Protein AF-A0A7X9AEI2-F1 (afdb_monomer)

Foldseek 3Di:
DPPPDAKEKEWELEPFWIWIWTDLDPDGTDIDIDGSVPVVVVCVVCVSNLRHEYEYEYDSCPVVCVVNVVRHHYHYDYPVRCVLVVVCVVCVVVVNNCQAKDWDWDDDPHIDIDINGPPDD

Solvent-accessible surface area (backbone atoms only — not comparable to full-atom values): 7131 Å² total; per-residue (Å²): 133,84,79,82,83,72,32,36,32,39,37,37,20,42,96,61,41,28,40,38,38,39,26,82,60,96,68,82,62,50,79,49,80,42,56,44,90,43,52,65,63,53,49,61,70,44,56,86,38,39,90,18,41,37,38,38,20,47,84,58,39,67,66,56,48,70,68,38,66,82,60,34,56,73,44,82,44,59,50,70,40,51,49,50,55,49,52,51,57,52,32,54,72,70,75,47,75,68,84,62,63,44,79,47,71,50,82,65,100,58,76,50,75,48,80,45,68,89,80,81,120

Nearest PDB structures (foldseek):
  6awh-assembly2_D  TM=8.364E-01  e=3.222E-06  Staphylococcus aureus
  6awj-assembly1_B  TM=8.834E-01  e=8.813E-06  Staphylococcus aureus
  8wt7-assembly1_C  TM=5.210E-01  e=1.777E-02  Escherichia coli
  3c0b-assembly1_B-2  TM=6.024E-01  e=5.647E-01  Methanococcus maripaludis S2

Mean predicted aligned error: 6.03 Å

Radius of gyration: 15.09 Å; Cα contacts (8 Å, |Δi|>4): 183; chains: 1; bounding box: 35×39×37 Å

Structure (mmCIF, N/CA/C/O backbone):
data_AF-A0A7X9AEI2-F1
#
_entry.id   AF-A0A7X9AEI2-F1
#
loop_
_atom_site.group_PDB
_atom_site.id
_atom_site.type_symbol
_atom_site.labe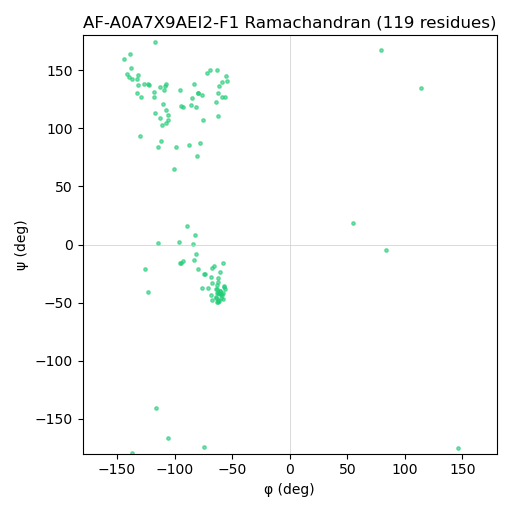l_atom_id
_atom_site.label_alt_id
_atom_site.label_comp_id
_atom_site.label_asym_id
_atom_site.label_entity_id
_atom_site.label_seq_id
_atom_site.pdbx_PDB_ins_code
_atom_site.Cartn_x
_atom_site.Cartn_y
_atom_site.Cartn_z
_atom_site.occupancy
_atom_site.B_iso_or_equiv
_atom_site.auth_seq_id
_atom_site.auth_comp_id
_atom_site.auth_asym_id
_atom_site.auth_atom_id
_atom_site.pdbx_PDB_model_num
ATOM 1 N N . MET A 1 1 ? -22.586 -25.247 5.962 1.00 44.12 1 MET A N 1
ATOM 2 C CA . MET A 1 1 ? -22.070 -24.219 6.889 1.00 44.12 1 MET A CA 1
ATOM 3 C C . MET A 1 1 ? -21.554 -23.076 6.036 1.00 44.12 1 MET A C 1
ATOM 5 O O . MET A 1 1 ? -20.587 -23.283 5.315 1.00 44.12 1 MET A O 1
ATOM 9 N N . SER A 1 2 ? -22.245 -21.934 6.002 1.00 52.75 2 SER A N 1
ATOM 10 C CA . SER A 1 2 ? -21.717 -20.737 5.339 1.00 52.75 2 SER A CA 1
ATOM 11 C C . SER A 1 2 ? -20.466 -20.307 6.098 1.00 52.75 2 SER A C 1
ATOM 13 O O . SER A 1 2 ? -20.536 -20.117 7.311 1.00 52.75 2 SER A O 1
ATOM 15 N N . GLN A 1 3 ? -19.317 -20.210 5.428 1.00 59.94 3 GLN A N 1
ATOM 16 C CA . GLN A 1 3 ? -18.159 -19.582 6.056 1.00 59.94 3 GLN A CA 1
ATOM 17 C C . GLN A 1 3 ? -18.552 -18.151 6.432 1.00 59.94 3 GLN A C 1
ATOM 19 O O . GLN A 1 3 ? -19.074 -17.421 5.589 1.00 59.94 3 GLN A O 1
ATOM 24 N N . ASN A 1 4 ? -18.348 -17.770 7.694 1.00 73.62 4 ASN A N 1
ATOM 25 C CA . ASN A 1 4 ? -18.521 -16.385 8.114 1.00 73.62 4 ASN A CA 1
ATOM 26 C C . ASN A 1 4 ? -17.506 -15.545 7.337 1.00 73.62 4 ASN A C 1
ATOM 28 O O . ASN A 1 4 ? -16.299 -15.679 7.540 1.00 73.62 4 ASN A O 1
ATOM 32 N N . PHE A 1 5 ? -17.996 -14.722 6.415 1.00 81.00 5 PHE A N 1
ATOM 33 C CA . PHE A 1 5 ? -17.165 -13.762 5.712 1.00 81.00 5 PHE A CA 1
ATOM 34 C C . PHE A 1 5 ? -16.578 -12.778 6.730 1.00 81.00 5 PHE A C 1
ATOM 36 O O . PHE A 1 5 ? -17.302 -12.240 7.568 1.00 81.00 5 PHE A O 1
ATOM 43 N N . HIS A 1 6 ? -15.266 -12.559 6.663 1.00 81.00 6 HIS A N 1
ATOM 44 C CA . HIS A 1 6 ? -14.581 -11.616 7.534 1.00 81.00 6 HIS A CA 1
ATOM 45 C C . HIS A 1 6 ? -14.172 -10.384 6.723 1.00 81.00 6 HIS A C 1
ATOM 47 O O . HIS A 1 6 ? -13.330 -10.511 5.824 1.00 81.00 6 HIS A O 1
ATOM 53 N N . PRO A 1 7 ? -14.726 -9.196 7.030 1.00 86.06 7 PRO A N 1
ATOM 54 C CA . PRO A 1 7 ? -14.279 -7.957 6.423 1.00 86.06 7 PRO A CA 1
ATOM 55 C C . PRO A 1 7 ? -12.774 -7.765 6.613 1.00 86.06 7 PRO A C 1
ATOM 57 O O . PRO A 1 7 ? -12.214 -8.080 7.672 1.00 86.06 7 PRO A O 1
ATOM 60 N N . ALA A 1 8 ? -12.119 -7.257 5.576 1.00 88.56 8 ALA A N 1
ATOM 61 C CA . ALA A 1 8 ? -10.689 -6.995 5.581 1.00 88.56 8 ALA A CA 1
ATOM 62 C C . ALA A 1 8 ? -10.384 -5.672 4.887 1.00 88.56 8 ALA A C 1
ATOM 64 O O . ALA A 1 8 ? -11.007 -5.320 3.883 1.00 88.56 8 ALA A O 1
ATOM 65 N N . CYS A 1 9 ? -9.386 -4.970 5.410 1.00 91.19 9 CYS A N 1
ATOM 66 C CA . CYS A 1 9 ? -8.859 -3.763 4.808 1.00 91.19 9 CYS A CA 1
ATOM 67 C C . CYS A 1 9 ? -7.333 -3.825 4.735 1.00 91.19 9 CYS A C 1
ATOM 69 O O . CYS A 1 9 ? -6.679 -4.224 5.696 1.00 91.19 9 CYS A O 1
ATOM 71 N N . GLY A 1 10 ? -6.770 -3.402 3.607 1.00 93.00 10 GLY A N 1
ATOM 72 C CA . GLY A 1 10 ? -5.348 -3.119 3.448 1.00 93.00 10 GLY A CA 1
ATOM 73 C C . GLY A 1 10 ? -5.130 -1.627 3.226 1.00 93.00 10 GLY A C 1
ATOM 74 O O . GLY A 1 10 ? -5.853 -1.020 2.439 1.00 93.00 10 GLY A O 1
ATOM 75 N N . VAL A 1 11 ? -4.145 -1.041 3.901 1.00 94.19 11 VAL A N 1
ATOM 76 C CA . VAL A 1 11 ? -3.753 0.360 3.721 1.00 94.19 11 VAL A CA 1
ATOM 77 C C . VAL A 1 11 ? -2.248 0.447 3.505 1.00 94.19 11 VAL A C 1
ATOM 79 O O . VAL A 1 11 ? -1.469 -0.053 4.313 1.00 94.19 11 VAL A O 1
ATOM 82 N N . ASP A 1 12 ? -1.840 1.112 2.431 1.00 95.25 12 ASP A N 1
ATOM 83 C CA . ASP A 1 12 ? -0.471 1.580 2.223 1.00 95.25 12 ASP A CA 1
ATOM 84 C C . ASP A 1 12 ? -0.451 3.099 2.426 1.00 95.25 12 ASP A C 1
ATOM 86 O O . ASP A 1 12 ? -0.964 3.863 1.598 1.00 95.25 12 ASP A O 1
ATOM 90 N N . MET A 1 13 ? 0.128 3.518 3.551 1.00 93.69 13 MET A N 1
ATOM 91 C CA . MET A 1 13 ? 0.338 4.921 3.893 1.00 93.69 13 MET A CA 1
ATOM 92 C C . MET A 1 13 ? 1.661 5.413 3.310 1.00 93.69 13 MET A C 1
ATOM 94 O O . MET A 1 13 ? 2.697 5.404 3.985 1.00 93.69 13 MET A O 1
ATOM 98 N N . GLY A 1 14 ? 1.610 5.853 2.053 1.00 92.31 14 GLY A N 1
ATOM 99 C CA . GLY A 1 14 ? 2.746 6.477 1.382 1.00 92.31 14 GLY A CA 1
ATOM 100 C C . GLY A 1 14 ? 3.014 7.904 1.871 1.00 92.31 14 GLY A C 1
ATOM 101 O O . GLY A 1 14 ? 2.365 8.406 2.783 1.00 92.31 14 GLY A O 1
ATOM 102 N N . ALA A 1 15 ? 3.961 8.584 1.222 1.00 91.12 15 ALA A N 1
ATOM 103 C CA . ALA A 1 15 ? 4.308 9.972 1.548 1.00 91.12 15 ALA A CA 1
ATOM 104 C C . ALA A 1 15 ? 3.344 11.017 0.955 1.00 91.12 15 ALA A C 1
ATOM 106 O O . ALA A 1 15 ? 3.310 12.148 1.425 1.00 91.12 15 ALA A O 1
ATOM 107 N N . THR A 1 16 ? 2.590 10.659 -0.089 1.00 92.06 16 THR A N 1
ATOM 108 C CA . THR A 1 16 ? 1.651 11.570 -0.775 1.00 92.06 16 THR A CA 1
ATOM 109 C C . THR A 1 16 ? 0.229 11.021 -0.786 1.00 92.06 16 THR A C 1
ATOM 111 O O . THR A 1 16 ? -0.725 11.759 -0.580 1.00 92.06 16 THR A O 1
ATOM 114 N N . LEU A 1 17 ? 0.075 9.716 -1.014 1.00 94.88 17 LEU A N 1
ATOM 115 C CA . LEU A 1 17 ? -1.229 9.068 -1.087 1.00 94.88 17 LEU A CA 1
ATOM 116 C C . LEU A 1 17 ? -1.326 7.940 -0.066 1.00 94.88 17 LEU A C 1
ATOM 118 O O . LEU A 1 17 ? -0.413 7.116 0.050 1.00 94.88 17 LEU A O 1
ATOM 122 N N . ALA A 1 18 ? -2.480 7.866 0.586 1.00 94.88 18 ALA A N 1
ATOM 123 C CA . ALA A 1 18 ? -2.986 6.665 1.218 1.00 94.88 18 ALA A CA 1
ATOM 124 C C . ALA A 1 18 ? -3.719 5.820 0.166 1.00 94.88 18 ALA A C 1
ATOM 126 O O . ALA A 1 18 ? -4.623 6.296 -0.528 1.00 94.88 18 ALA A O 1
ATOM 127 N N . LYS A 1 19 ? -3.322 4.554 0.037 1.00 96.44 19 LYS A N 1
ATOM 128 C CA . LYS A 1 19 ? -3.937 3.594 -0.884 1.00 96.44 19 LYS A CA 1
ATOM 129 C C . LYS A 1 19 ? -4.681 2.559 -0.062 1.00 96.44 19 LYS A C 1
ATOM 131 O O . LYS A 1 19 ? -4.074 1.898 0.776 1.00 96.44 19 LYS A O 1
ATOM 136 N N . VAL A 1 20 ? -5.985 2.441 -0.284 1.00 94.88 20 VAL A N 1
ATOM 137 C CA . VAL A 1 20 ? -6.875 1.597 0.517 1.00 94.88 20 VAL A CA 1
ATOM 138 C C . VAL A 1 20 ? -7.493 0.518 -0.366 1.00 94.88 20 VAL A C 1
ATOM 140 O O . VAL A 1 20 ? -8.025 0.816 -1.435 1.00 94.88 20 VAL A O 1
ATOM 143 N N . ALA A 1 21 ? -7.441 -0.728 0.098 1.00 94.94 21 ALA A N 1
ATOM 144 C CA . ALA A 1 21 ? -8.138 -1.871 -0.477 1.00 94.94 21 ALA A CA 1
ATOM 145 C C . ALA A 1 21 ? -9.146 -2.411 0.546 1.00 94.94 21 ALA A C 1
ATOM 147 O O . ALA A 1 21 ? -8.750 -2.934 1.588 1.00 94.94 21 ALA A O 1
ATOM 148 N N . LEU A 1 22 ? -10.439 -2.292 0.252 1.00 92.94 22 LEU A N 1
ATOM 149 C CA . LEU A 1 22 ? -11.535 -2.694 1.133 1.00 92.94 22 LEU A CA 1
ATOM 150 C C . LEU A 1 22 ? -12.244 -3.927 0.598 1.00 92.94 22 LEU A C 1
ATOM 152 O O . LEU A 1 22 ? -12.658 -3.963 -0.555 1.00 92.94 22 LEU A O 1
ATOM 156 N N . ARG A 1 23 ? -12.480 -4.910 1.462 1.00 91.38 23 ARG A N 1
ATOM 157 C CA . ARG A 1 23 ? -13.366 -6.034 1.165 1.00 91.38 23 ARG A CA 1
ATOM 158 C C . ARG A 1 23 ? -14.341 -6.203 2.322 1.00 91.38 23 ARG A C 1
ATOM 160 O O . ARG A 1 23 ? -14.010 -6.837 3.321 1.00 91.38 23 ARG A O 1
ATOM 167 N N . LEU A 1 24 ? -15.513 -5.582 2.190 1.00 88.50 24 LEU A N 1
ATOM 168 C CA . LEU A 1 24 ? -16.586 -5.607 3.195 1.00 88.50 24 LEU A CA 1
ATOM 169 C C . LEU A 1 24 ? -17.628 -6.705 2.943 1.00 88.50 24 LEU A C 1
ATOM 171 O O . LEU A 1 24 ? -18.348 -7.061 3.865 1.00 88.50 24 LEU A O 1
ATOM 175 N N . GLU A 1 25 ? -17.654 -7.265 1.734 1.00 89.12 25 GLU A N 1
ATOM 176 C CA . GLU A 1 25 ? -18.521 -8.371 1.311 1.00 89.12 25 GLU 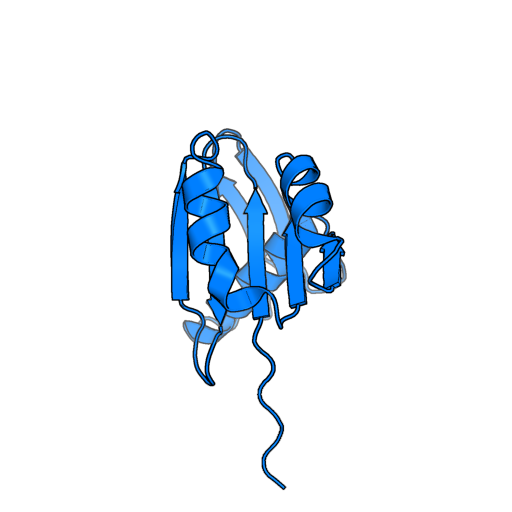A CA 1
ATOM 177 C C . GLU A 1 25 ? -17.712 -9.364 0.447 1.00 89.12 25 GLU A C 1
ATOM 179 O O . GLU A 1 25 ? -16.622 -9.013 -0.031 1.00 89.12 25 GLU A O 1
ATOM 184 N N . PRO A 1 26 ? -18.194 -10.603 0.220 1.00 89.19 26 PRO A N 1
ATOM 185 C CA . PRO A 1 26 ? -17.548 -11.545 -0.691 1.00 89.19 26 PRO A CA 1
ATOM 186 C C . PRO A 1 26 ? -17.387 -10.965 -2.105 1.00 89.19 26 PRO A C 1
ATOM 188 O O . PRO A 1 26 ? -18.358 -10.537 -2.722 1.00 89.19 26 PRO A O 1
ATOM 191 N N . GLY A 1 27 ? -16.164 -10.987 -2.641 1.00 89.25 27 GLY A N 1
ATOM 192 C CA . GLY A 1 27 ? -15.865 -10.445 -3.968 1.00 89.25 27 GLY A CA 1
ATOM 193 C C . GLY A 1 27 ? -14.466 -9.830 -4.070 1.00 89.25 27 GLY A C 1
ATOM 194 O O . GLY A 1 27 ? -13.674 -9.928 -3.123 1.00 89.25 27 GLY A O 1
ATOM 195 N N . PRO A 1 28 ? -14.134 -9.220 -5.223 1.00 89.31 28 PRO A N 1
ATOM 196 C CA . PRO A 1 28 ? -12.915 -8.433 -5.359 1.00 89.31 28 PRO A CA 1
ATOM 197 C C . PRO A 1 28 ? -12.950 -7.221 -4.413 1.00 89.31 28 PRO A C 1
ATOM 199 O O . PRO A 1 28 ? -14.030 -6.710 -4.109 1.00 89.31 28 PRO A O 1
ATOM 202 N N . PRO A 1 29 ? -11.787 -6.755 -3.932 1.00 91.75 29 PRO A N 1
ATOM 203 C CA . PRO A 1 29 ? -11.737 -5.557 -3.115 1.00 91.75 29 PRO A CA 1
ATOM 204 C C . PRO A 1 29 ? -12.066 -4.307 -3.939 1.00 91.75 29 PRO A C 1
ATOM 206 O O . PRO A 1 29 ? -11.751 -4.209 -5.125 1.00 91.75 29 PRO A O 1
ATOM 209 N N . GLU A 1 30 ? -12.646 -3.322 -3.270 1.00 93.94 30 GLU A N 1
ATOM 210 C CA . GLU A 1 30 ? -12.757 -1.957 -3.756 1.00 93.94 30 GLU A CA 1
ATOM 211 C C . GLU A 1 30 ? -11.462 -1.194 -3.459 1.00 93.94 30 GLU A C 1
ATOM 213 O O . GLU A 1 30 ? -10.911 -1.295 -2.361 1.00 93.94 30 GLU A O 1
ATOM 218 N N . PHE A 1 31 ? -10.995 -0.397 -4.421 1.00 95.00 31 PHE A N 1
ATOM 219 C CA . PHE A 1 31 ? -9.796 0.423 -4.266 1.00 95.00 31 PHE A CA 1
ATOM 220 C C . PHE A 1 31 ? -10.136 1.908 -4.126 1.00 95.00 31 PHE A C 1
ATOM 222 O O . PHE A 1 31 ? -10.981 2.447 -4.850 1.00 95.00 31 PHE A O 1
ATOM 229 N N . ARG A 1 32 ? -9.438 2.585 -3.211 1.00 95.81 32 ARG A N 1
ATOM 230 C CA . ARG A 1 32 ? -9.512 4.035 -3.001 1.00 95.81 32 ARG A CA 1
ATOM 231 C C . ARG A 1 32 ? -8.109 4.629 -2.912 1.00 95.81 32 ARG A C 1
ATOM 233 O O . ARG A 1 32 ? -7.208 4.032 -2.325 1.00 95.81 32 ARG A O 1
ATOM 240 N N . LEU A 1 33 ? -7.952 5.820 -3.481 1.00 96.31 33 LEU A N 1
ATOM 241 C CA . LEU A 1 33 ? -6.757 6.652 -3.363 1.00 96.31 33 LEU A CA 1
ATOM 242 C C . LEU A 1 33 ? -7.165 7.945 -2.669 1.00 96.31 33 LEU A C 1
ATOM 244 O O . LEU A 1 33 ? -8.121 8.593 -3.094 1.00 96.31 33 LEU A O 1
ATOM 248 N N . LEU A 1 34 ? -6.465 8.288 -1.596 1.00 95.62 34 LEU A N 1
ATOM 249 C CA . LEU A 1 34 ? -6.768 9.442 -0.757 1.00 95.62 34 LEU A CA 1
ATOM 250 C C . LEU A 1 34 ? -5.478 10.233 -0.507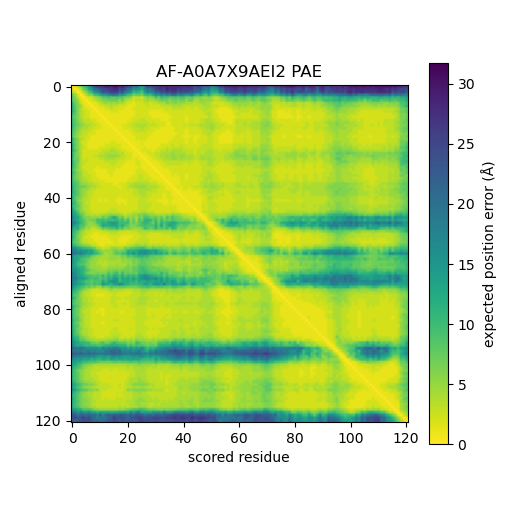 1.00 95.62 34 LEU A C 1
ATOM 252 O O . LEU A 1 34 ? -4.418 9.613 -0.397 1.00 95.62 34 LEU A O 1
ATOM 256 N N . PRO A 1 35 ? -5.531 11.570 -0.405 1.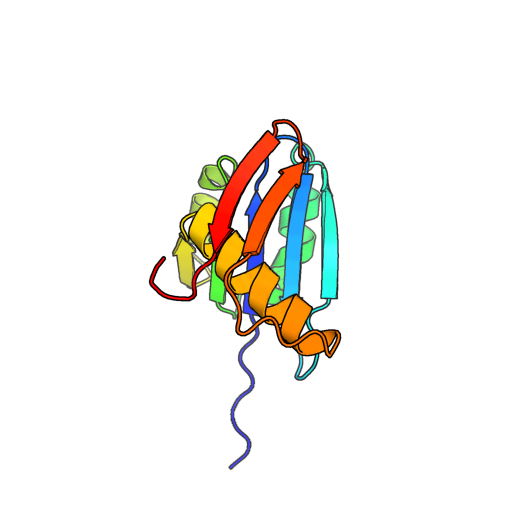00 93.88 35 PRO A N 1
ATOM 257 C CA . PRO A 1 35 ? -4.385 12.359 0.040 1.00 93.88 35 PRO A CA 1
ATOM 258 C C . PRO A 1 35 ? -3.989 11.957 1.463 1.00 93.88 35 PRO A C 1
ATOM 260 O O . PRO A 1 35 ? -4.860 11.774 2.315 1.00 93.88 35 PRO A O 1
ATOM 263 N N . VAL A 1 36 ? -2.693 11.796 1.732 1.00 90.44 36 VAL A N 1
ATOM 264 C CA . VAL A 1 36 ? -2.226 11.391 3.071 1.00 90.44 36 VAL A CA 1
A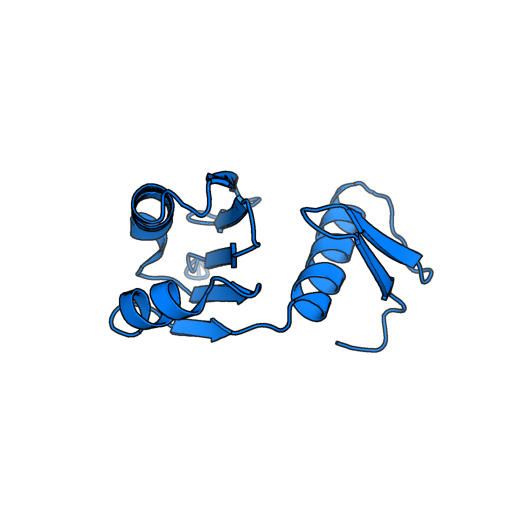TOM 265 C C . VAL A 1 36 ? -2.462 12.489 4.114 1.00 90.44 36 VAL A C 1
ATOM 267 O O . VAL A 1 36 ? -2.672 12.194 5.287 1.00 90.44 36 VAL A O 1
ATOM 270 N N . GLU A 1 37 ? -2.471 13.751 3.679 1.00 90.75 37 GLU A N 1
ATOM 271 C CA . GLU A 1 37 ? -2.768 14.920 4.504 1.00 90.75 37 GLU A CA 1
ATOM 272 C C . GLU A 1 37 ? -4.227 14.972 4.981 1.00 90.75 37 GLU A C 1
ATOM 274 O O . GLU A 1 37 ? -4.521 15.633 5.976 1.00 90.75 37 GLU A O 1
ATOM 279 N N . ASP A 1 38 ? -5.136 14.252 4.317 1.00 92.06 38 ASP A N 1
ATOM 280 C CA . ASP A 1 38 ? -6.542 14.143 4.703 1.00 92.06 38 ASP A CA 1
ATOM 281 C C . ASP A 1 38 ? -6.797 12.823 5.447 1.00 92.06 38 ASP A C 1
ATOM 283 O O . ASP A 1 38 ? -7.514 11.922 4.992 1.00 92.06 38 ASP A O 1
ATOM 287 N N . LEU A 1 39 ? -6.172 12.705 6.623 1.00 87.81 39 LEU A N 1
ATOM 288 C CA . LEU A 1 39 ? -6.292 11.526 7.481 1.00 87.81 39 LEU A CA 1
ATOM 289 C C . LEU A 1 39 ? -7.754 11.228 7.845 1.00 87.81 39 LEU A C 1
ATOM 291 O O . LEU A 1 39 ? -8.148 10.066 7.897 1.00 87.81 39 LEU A O 1
ATOM 295 N N . GLU A 1 40 ? -8.580 12.253 8.044 1.00 88.88 40 GLU A N 1
ATOM 296 C CA . GLU A 1 40 ? -10.000 12.086 8.368 1.00 88.88 40 GLU A CA 1
ATOM 297 C C . GLU A 1 40 ? -10.774 11.398 7.236 1.00 88.88 40 GLU A C 1
ATOM 299 O O . GLU A 1 40 ? -11.627 10.543 7.487 1.00 88.88 40 GLU A O 1
ATOM 304 N N . SER A 1 41 ? -10.469 11.697 5.970 1.00 91.00 41 SER A N 1
ATOM 305 C CA . SER A 1 41 ? -11.031 10.946 4.842 1.00 91.00 41 SER A CA 1
ATOM 306 C C . SER A 1 41 ? -10.594 9.482 4.832 1.00 91.00 41 SER A C 1
ATOM 308 O O . SER A 1 41 ? -11.424 8.611 4.564 1.00 91.00 41 SER A O 1
ATOM 310 N N . VAL A 1 42 ? -9.339 9.186 5.187 1.00 90.00 42 VAL A N 1
ATOM 311 C CA . VAL A 1 42 ? -8.868 7.799 5.348 1.00 90.00 42 VAL A CA 1
ATOM 312 C C . VAL A 1 42 ? -9.651 7.100 6.459 1.00 90.00 42 VAL A C 1
ATOM 314 O O . VAL A 1 42 ? -10.207 6.028 6.232 1.00 90.00 42 VAL A O 1
ATOM 317 N N . LEU A 1 43 ? -9.778 7.721 7.633 1.00 87.31 43 LEU A N 1
ATOM 318 C CA . LEU A 1 43 ? -10.514 7.163 8.770 1.00 87.31 43 LEU A CA 1
ATOM 319 C C . LEU A 1 43 ? -11.982 6.877 8.434 1.00 87.31 43 LEU A C 1
ATOM 321 O O . LEU A 1 43 ? -12.475 5.797 8.755 1.00 87.31 43 LEU A O 1
ATOM 325 N N . ARG A 1 44 ? -12.663 7.793 7.735 1.00 88.50 44 ARG A N 1
ATOM 326 C CA . ARG A 1 44 ? -14.060 7.604 7.302 1.00 88.50 44 ARG A CA 1
ATOM 327 C C . ARG A 1 44 ? -14.232 6.403 6.377 1.00 88.50 44 ARG A C 1
ATOM 329 O O . ARG A 1 44 ? -15.200 5.664 6.515 1.00 88.50 44 ARG A O 1
ATOM 336 N N . VAL A 1 45 ? -13.293 6.187 5.457 1.00 89.19 45 VAL A N 1
ATOM 337 C CA . VAL A 1 45 ? -13.311 5.023 4.556 1.00 89.19 45 VAL A CA 1
ATOM 338 C C . VAL A 1 45 ? -13.081 3.717 5.326 1.00 89.19 45 VAL A C 1
ATOM 340 O O . VAL A 1 45 ? -13.658 2.685 4.986 1.00 89.19 45 VAL A O 1
ATOM 343 N N . LEU A 1 46 ? -12.283 3.758 6.393 1.00 84.69 46 LEU A N 1
ATOM 344 C CA . LEU A 1 46 ? -11.966 2.596 7.224 1.00 84.69 46 LEU A CA 1
ATOM 345 C C . LEU A 1 46 ? -13.017 2.274 8.297 1.00 84.69 46 LEU A C 1
ATOM 347 O O . LEU A 1 46 ? -12.975 1.182 8.865 1.00 84.69 46 LEU A O 1
ATOM 351 N N . ASP A 1 47 ? -13.956 3.177 8.583 1.00 80.94 47 ASP A N 1
ATOM 352 C CA . ASP A 1 47 ? -14.942 3.018 9.662 1.00 80.94 47 ASP A CA 1
ATOM 353 C C . ASP A 1 47 ? -15.783 1.736 9.499 1.00 80.94 47 ASP A C 1
ATOM 355 O O . ASP A 1 47 ? -15.939 0.946 10.432 1.00 80.94 47 ASP A O 1
ATOM 359 N N . GLY A 1 48 ? -16.196 1.428 8.264 1.00 67.94 48 GLY A N 1
ATOM 360 C CA . GLY A 1 48 ? -16.916 0.191 7.936 1.00 67.94 48 GLY A CA 1
ATOM 361 C C . GLY A 1 48 ? -16.097 -1.096 8.124 1.00 67.94 48 GLY A C 1
ATOM 362 O O . GLY A 1 48 ? -16.669 -2.178 8.252 1.00 67.94 48 GLY A O 1
ATOM 363 N N . ALA A 1 49 ? -14.765 -0.998 8.185 1.00 68.06 49 ALA A N 1
ATOM 364 C CA . ALA A 1 49 ? -13.849 -2.127 8.345 1.00 68.06 49 ALA A CA 1
ATOM 365 C C . ALA A 1 49 ? -13.412 -2.364 9.803 1.00 68.06 49 ALA A C 1
ATOM 367 O O . ALA A 1 49 ? -12.641 -3.290 10.060 1.00 68.06 49 ALA A O 1
ATOM 368 N N . GLN A 1 50 ? -13.916 -1.589 10.774 1.00 67.69 50 GLN A N 1
ATOM 369 C CA . GLN A 1 50 ? -13.491 -1.681 12.180 1.00 67.69 50 GLN A CA 1
ATOM 370 C C . GLN A 1 50 ? -13.735 -3.051 12.825 1.00 67.69 50 GLN A C 1
ATOM 372 O O . GLN A 1 50 ? -13.048 -3.418 13.772 1.00 67.69 50 GLN A O 1
ATOM 377 N N . ARG A 1 51 ? -14.673 -3.847 12.309 1.00 70.00 51 ARG A N 1
ATOM 378 C CA . ARG A 1 51 ? -14.925 -5.217 12.795 1.00 70.00 51 ARG A CA 1
ATOM 379 C C . ARG A 1 51 ? -13.995 -6.266 12.166 1.00 70.00 51 ARG A C 1
ATOM 381 O O . ARG A 1 51 ? -14.140 -7.452 12.442 1.00 70.00 51 ARG A O 1
ATOM 388 N N . GLY A 1 52 ? -13.086 -5.830 11.296 1.00 76.75 52 GLY A N 1
ATOM 389 C CA . GLY A 1 52 ? -12.238 -6.654 10.448 1.00 76.75 52 GLY A CA 1
ATOM 390 C C . GLY A 1 52 ? -10.770 -6.733 10.878 1.00 76.75 52 GLY A C 1
ATOM 391 O O . GLY A 1 52 ? -10.371 -6.336 11.976 1.00 76.75 52 GLY A O 1
ATOM 392 N N . THR A 1 53 ? -9.947 -7.239 9.961 1.00 84.62 53 THR A N 1
ATOM 393 C CA . THR A 1 53 ? -8.482 -7.133 10.032 1.00 84.62 53 THR A CA 1
ATOM 394 C C . THR A 1 53 ? -8.017 -5.935 9.214 1.00 84.62 53 THR A C 1
ATOM 396 O O . THR A 1 53 ? -8.426 -5.779 8.061 1.00 84.62 53 THR A O 1
ATOM 399 N N . LEU A 1 54 ? -7.135 -5.121 9.797 1.00 87.88 54 LEU A N 1
ATOM 400 C CA . LEU A 1 54 ? -6.472 -4.008 9.126 1.00 87.88 54 LEU A CA 1
ATOM 401 C C . LEU A 1 54 ? -5.005 -4.368 8.870 1.00 87.88 54 LEU A C 1
ATOM 403 O O . LEU A 1 54 ? -4.186 -4.343 9.785 1.00 87.88 54 LEU A O 1
ATOM 407 N N . GLY A 1 55 ? -4.668 -4.690 7.624 1.00 91.50 55 GLY A N 1
ATOM 408 C CA . GLY A 1 55 ? -3.283 -4.748 7.166 1.00 91.50 55 GLY A CA 1
ATOM 409 C C . GLY A 1 55 ? -2.773 -3.341 6.876 1.00 91.50 55 GLY A C 1
ATOM 410 O O . GLY A 1 55 ? -3.435 -2.578 6.176 1.00 91.50 55 GLY A O 1
ATOM 411 N N . LEU A 1 56 ? -1.605 -2.992 7.403 1.00 92.38 56 LEU A N 1
ATOM 412 C CA . LEU A 1 56 ? -1.035 -1.657 7.276 1.00 92.38 56 LEU A CA 1
ATOM 413 C C . LEU A 1 56 ? 0.430 -1.724 6.860 1.00 92.38 56 LEU A C 1
ATOM 415 O O . LEU A 1 56 ? 1.231 -2.412 7.493 1.00 92.38 56 LEU A O 1
ATOM 419 N N . THR A 1 57 ? 0.781 -0.959 5.836 1.00 93.69 57 THR A N 1
ATOM 420 C CA . THR A 1 57 ? 2.155 -0.767 5.378 1.00 93.69 57 THR A CA 1
ATOM 421 C C . THR A 1 57 ? 2.442 0.704 5.051 1.00 93.69 57 THR A C 1
ATOM 423 O O . THR A 1 57 ? 1.570 1.560 5.221 1.00 93.69 57 THR A O 1
ATOM 426 N N . GLY A 1 58 ? 3.664 0.999 4.606 1.00 90.00 58 GLY A N 1
ATOM 427 C CA . GLY A 1 58 ? 4.149 2.351 4.340 1.00 90.00 58 GLY A CA 1
ATOM 428 C C . GLY A 1 58 ? 4.571 3.109 5.606 1.00 90.00 58 GLY A C 1
ATOM 429 O O . GLY A 1 58 ? 4.315 2.695 6.742 1.00 90.00 58 GLY A O 1
ATOM 430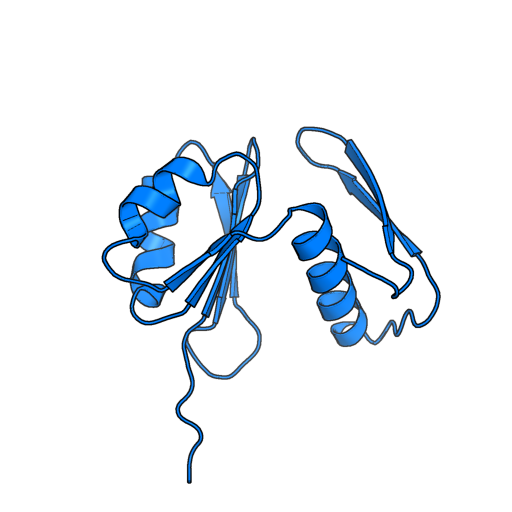 N N . GLY A 1 59 ? 5.259 4.235 5.410 1.00 80.56 59 GLY A N 1
ATOM 431 C CA . GLY A 1 59 ? 5.844 5.031 6.496 1.00 80.56 59 GLY A CA 1
ATOM 432 C C . GLY A 1 59 ? 4.834 5.849 7.311 1.00 80.56 59 GLY A C 1
ATOM 433 O O . GLY A 1 59 ? 5.075 6.116 8.487 1.00 80.56 59 GLY A O 1
ATOM 434 N N . GLY A 1 60 ? 3.685 6.214 6.731 1.00 72.62 60 GLY A N 1
ATOM 435 C CA . GLY A 1 60 ? 2.692 7.100 7.362 1.00 72.62 60 GLY A CA 1
ATOM 436 C C . GLY A 1 60 ? 1.725 6.418 8.342 1.00 72.62 60 GLY A C 1
ATOM 437 O O . GLY A 1 60 ? 0.754 7.025 8.782 1.00 72.62 60 GLY A O 1
ATOM 438 N N . GLY A 1 61 ? 1.937 5.142 8.675 1.00 72.00 61 GLY A N 1
ATOM 439 C CA . GLY A 1 61 ? 0.953 4.324 9.394 1.00 72.00 61 GLY A CA 1
ATOM 440 C C . GLY A 1 61 ? 0.899 4.488 10.920 1.00 72.00 61 GLY A C 1
ATOM 441 O O . GLY A 1 61 ? 0.011 3.924 11.558 1.00 72.00 61 GLY A O 1
ATOM 442 N N . ALA A 1 62 ? 1.831 5.213 11.544 1.00 78.50 62 ALA A N 1
ATOM 443 C CA . ALA A 1 62 ? 1.925 5.265 13.009 1.00 78.50 62 ALA A CA 1
ATOM 444 C C . ALA A 1 62 ? 0.651 5.819 13.677 1.00 78.50 62 ALA A C 1
ATOM 446 O O . ALA A 1 62 ? 0.193 5.278 14.684 1.00 78.50 62 ALA A O 1
ATOM 447 N N . GLU A 1 63 ? 0.049 6.854 13.089 1.00 75.25 63 GLU A N 1
ATOM 448 C CA . GLU A 1 63 ? -1.157 7.488 13.625 1.00 75.25 63 GLU A CA 1
ATOM 449 C C . GLU A 1 63 ? -2.403 6.597 13.487 1.00 75.25 63 GLU A C 1
ATOM 451 O O . GLU A 1 63 ? -3.191 6.481 14.430 1.00 75.25 63 GLU A O 1
ATOM 456 N N . LEU A 1 64 ? -2.522 5.862 12.374 1.00 78.88 64 LEU A N 1
ATOM 457 C CA . LEU A 1 64 ? -3.591 4.878 12.166 1.00 78.88 64 LEU A CA 1
ATOM 458 C C . LEU A 1 64 ? -3.543 3.747 13.195 1.00 78.88 64 LEU A C 1
ATOM 460 O O . LEU A 1 64 ? -4.579 3.366 13.734 1.00 78.88 64 LEU A O 1
ATOM 464 N N . VAL A 1 65 ? -2.352 3.238 13.526 1.00 80.44 65 VAL A N 1
ATOM 465 C CA . VAL A 1 65 ? -2.201 2.179 14.540 1.00 80.44 65 VAL A CA 1
ATOM 466 C C . VAL A 1 65 ? -2.780 2.634 15.874 1.00 80.44 65 VAL A C 1
ATOM 468 O O . VAL A 1 65 ? -3.560 1.905 16.478 1.00 80.44 65 VAL A O 1
ATOM 471 N N . ASN A 1 66 ? -2.455 3.852 16.312 1.00 78.69 66 ASN A N 1
ATOM 472 C CA . ASN A 1 66 ? -2.935 4.384 17.587 1.00 78.69 66 ASN A CA 1
ATOM 473 C C . ASN A 1 66 ? -4.463 4.534 17.624 1.00 78.69 66 ASN A C 1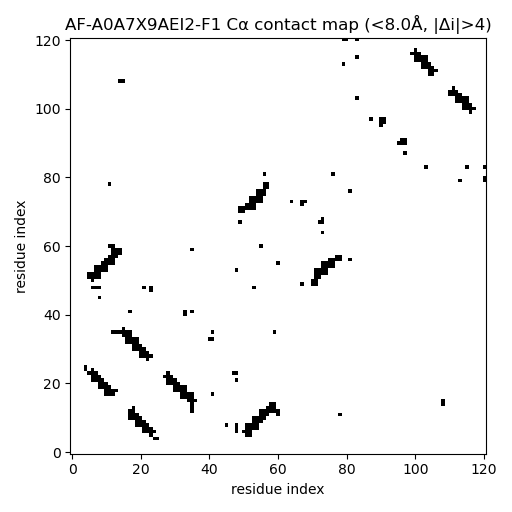
ATOM 475 O O . ASN A 1 66 ? -5.079 4.328 18.671 1.00 78.69 66 ASN A O 1
ATOM 479 N N . ARG A 1 67 ? -5.088 4.881 16.492 1.00 74.81 67 ARG A N 1
ATOM 480 C CA . ARG A 1 67 ? -6.547 5.029 16.387 1.00 74.81 67 ARG A CA 1
ATOM 481 C C . ARG A 1 67 ? -7.285 3.692 16.313 1.00 74.81 67 ARG A C 1
ATOM 483 O O . ARG A 1 67 ? -8.334 3.563 16.938 1.00 74.81 67 ARG A O 1
ATOM 490 N N . PHE A 1 68 ? -6.721 2.697 15.628 1.00 74.38 68 PHE A N 1
ATOM 491 C CA . PHE A 1 68 ? -7.349 1.384 15.422 1.00 74.38 68 PHE A CA 1
ATOM 492 C C . PHE A 1 68 ? -6.982 0.322 16.465 1.00 74.38 68 PHE A C 1
ATOM 494 O O . PHE A 1 68 ? -7.691 -0.677 16.580 1.00 74.38 68 PHE A O 1
ATOM 501 N N . ALA A 1 69 ? -5.943 0.534 17.281 1.00 67.00 69 ALA A N 1
ATOM 502 C CA . ALA A 1 69 ? -5.503 -0.424 18.303 1.00 67.00 69 ALA A CA 1
ATOM 503 C C . ALA A 1 69 ? -6.587 -0.799 19.333 1.00 67.00 69 ALA A C 1
ATOM 505 O O . ALA A 1 69 ? -6.436 -1.783 20.051 1.00 67.00 69 ALA A O 1
ATOM 506 N N . ARG A 1 70 ? -7.673 -0.020 19.431 1.00 65.19 70 ARG A N 1
ATOM 507 C CA . ARG A 1 70 ? -8.781 -0.267 20.366 1.00 65.19 70 ARG A CA 1
ATOM 508 C C . ARG A 1 70 ? -9.959 -1.030 19.759 1.00 65.19 70 ARG A C 1
ATOM 510 O O . ARG A 1 70 ? -10.793 -1.505 20.524 1.00 65.19 70 ARG A O 1
ATOM 517 N N . SER A 1 71 ? -10.057 -1.114 18.433 1.00 64.25 71 SER A N 1
ATOM 518 C CA . SER A 1 71 ? -11.257 -1.591 17.731 1.00 64.25 71 SER A CA 1
ATOM 519 C C . SER A 1 71 ? -10.997 -2.730 16.749 1.00 64.25 71 SER A C 1
ATOM 521 O O . SER A 1 71 ? -11.929 -3.473 16.457 1.00 64.25 71 SER A O 1
ATOM 523 N N . SER A 1 72 ? -9.761 -2.921 16.276 1.00 66.69 72 SER A N 1
ATOM 524 C CA . SER A 1 72 ? -9.445 -3.908 15.234 1.00 66.69 72 SER A CA 1
ATOM 525 C C . SER A 1 72 ? -8.089 -4.579 15.451 1.00 66.69 72 SER A C 1
ATOM 527 O O . SER A 1 72 ? -7.201 -4.041 16.113 1.00 66.69 72 SER A O 1
ATOM 529 N N . SER A 1 73 ? -7.896 -5.747 14.830 1.00 78.00 73 SER A N 1
ATOM 530 C CA . SER A 1 73 ? -6.563 -6.349 14.717 1.00 78.00 73 SER A CA 1
ATOM 531 C C . SER A 1 73 ? -5.758 -5.605 13.648 1.00 78.00 73 SER A C 1
ATOM 533 O O . SER A 1 73 ? -6.041 -5.714 12.454 1.00 78.00 73 SER A O 1
ATOM 535 N N . VAL A 1 74 ? -4.778 -4.806 14.078 1.00 85.56 74 VAL A N 1
ATOM 536 C CA . VAL A 1 74 ? -3.863 -4.096 13.172 1.00 85.56 74 VAL A CA 1
ATOM 537 C C . VAL A 1 74 ? -2.619 -4.949 12.944 1.00 85.56 74 VAL A C 1
ATOM 539 O O . VAL A 1 74 ? -1.868 -5.225 13.878 1.00 85.56 74 VAL A O 1
ATOM 542 N N . LEU A 1 75 ? -2.383 -5.345 11.696 1.00 88.88 75 LEU A N 1
ATOM 543 C CA . LEU A 1 75 ? -1.209 -6.098 11.269 1.00 88.88 75 LEU A CA 1
ATOM 544 C C . LEU A 1 75 ? -0.277 -5.169 10.496 1.00 88.88 75 LEU A C 1
ATOM 546 O O . LEU A 1 75 ? -0.595 -4.742 9.388 1.00 88.88 75 LEU A O 1
ATOM 550 N N . LYS A 1 76 ? 0.885 -4.859 11.074 1.00 89.88 76 LYS A N 1
ATOM 551 C CA . LYS A 1 76 ? 1.942 -4.141 10.355 1.00 89.88 76 LYS A CA 1
ATOM 552 C C . LYS A 1 76 ? 2.643 -5.096 9.397 1.00 89.88 76 LYS A C 1
ATOM 554 O O . LYS A 1 76 ? 3.099 -6.158 9.811 1.00 89.88 76 LYS A O 1
ATOM 559 N N . VAL A 1 77 ? 2.754 -4.694 8.140 1.00 91.31 77 VAL A N 1
ATOM 560 C CA . VAL A 1 77 ? 3.371 -5.471 7.066 1.00 91.31 77 VAL A CA 1
ATOM 561 C C . VAL A 1 77 ? 4.508 -4.653 6.467 1.00 91.31 77 VAL A C 1
ATOM 563 O O . VAL A 1 77 ? 4.371 -3.446 6.260 1.00 91.31 77 VAL A O 1
ATOM 566 N N . ASN A 1 78 ? 5.639 -5.300 6.190 1.00 91.75 78 ASN A N 1
ATOM 567 C CA . ASN A 1 78 ? 6.742 -4.673 5.467 1.00 91.75 78 ASN A CA 1
ATOM 568 C C . ASN A 1 78 ? 6.271 -4.190 4.079 1.00 91.75 78 ASN A C 1
ATOM 570 O O . ASN A 1 78 ? 5.500 -4.875 3.410 1.00 91.75 78 ASN A O 1
ATOM 574 N N . GLU A 1 79 ? 6.731 -3.016 3.653 1.00 90.75 79 GLU A N 1
ATOM 575 C CA . GLU A 1 79 ? 6.293 -2.373 2.406 1.00 90.75 79 GLU A CA 1
ATOM 576 C C . GLU A 1 79 ? 6.631 -3.193 1.163 1.00 90.75 79 GLU A C 1
ATOM 578 O O . GLU A 1 79 ? 5.740 -3.502 0.372 1.00 90.75 79 GLU A O 1
ATOM 583 N N . PHE 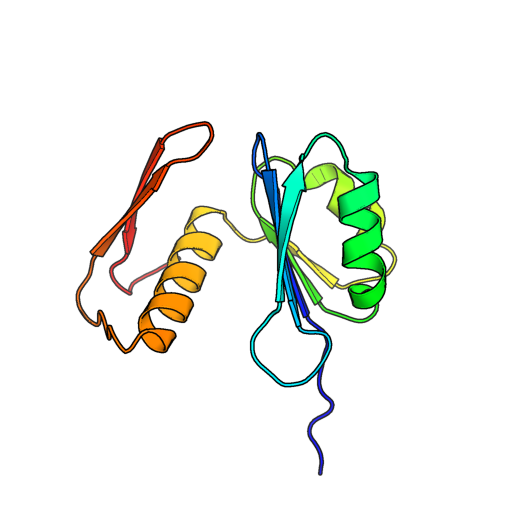A 1 80 ? 7.866 -3.678 1.052 1.00 91.06 80 PHE A N 1
ATOM 584 C CA . PHE A 1 80 ? 8.270 -4.557 -0.045 1.00 91.06 80 PHE A CA 1
ATOM 585 C C . PHE A 1 80 ? 7.489 -5.879 -0.036 1.00 91.06 80 PHE A C 1
ATOM 587 O O . PHE A 1 80 ? 7.143 -6.406 -1.096 1.00 91.06 80 PHE A O 1
ATOM 594 N N . ALA A 1 81 ? 7.114 -6.371 1.150 1.00 91.31 81 ALA A N 1
ATOM 595 C CA . ALA A 1 81 ? 6.297 -7.575 1.281 1.00 91.31 81 ALA A CA 1
ATOM 596 C C . ALA A 1 81 ? 4.877 -7.409 0.776 1.00 91.31 81 ALA A C 1
ATOM 598 O O . ALA A 1 81 ? 4.382 -8.226 -0.008 1.00 91.31 81 ALA A O 1
ATOM 599 N N . ALA A 1 82 ? 4.237 -6.324 1.198 1.00 93.06 82 ALA A N 1
ATOM 600 C CA . ALA A 1 82 ? 2.913 -5.965 0.733 1.00 93.06 82 ALA A CA 1
ATOM 601 C C . ALA A 1 82 ? 2.910 -5.755 -0.788 1.00 93.06 82 ALA A C 1
ATOM 603 O O . ALA A 1 82 ? 2.022 -6.262 -1.473 1.00 93.06 82 ALA A O 1
ATOM 604 N N . TRP A 1 83 ? 3.930 -5.082 -1.326 1.00 93.31 83 TRP A N 1
ATOM 605 C CA . TRP A 1 83 ? 4.067 -4.845 -2.760 1.00 93.31 83 TRP A CA 1
ATOM 606 C C . TRP A 1 83 ? 4.231 -6.137 -3.559 1.00 93.31 83 TRP A C 1
ATOM 608 O O . TRP A 1 83 ? 3.511 -6.339 -4.533 1.00 93.31 83 TRP A O 1
ATOM 618 N N . GLY A 1 84 ? 5.137 -7.031 -3.152 1.00 91.50 84 GLY A N 1
ATOM 619 C CA . GLY A 1 84 ? 5.402 -8.275 -3.881 1.00 91.50 84 GLY A CA 1
ATOM 620 C C . GLY A 1 84 ? 4.186 -9.197 -3.900 1.00 91.50 84 GLY A C 1
ATOM 621 O O . GLY A 1 84 ? 3.780 -9.685 -4.958 1.00 91.50 84 GLY A O 1
ATOM 622 N N . SER A 1 85 ? 3.557 -9.371 -2.734 1.00 90.50 85 SER A N 1
ATOM 623 C CA . SER A 1 85 ? 2.320 -10.141 -2.580 1.00 90.50 85 SER A CA 1
ATOM 624 C C . SER A 1 85 ? 1.165 -9.540 -3.392 1.00 90.50 85 SER A C 1
ATOM 626 O O . SER A 1 85 ? 0.517 -10.243 -4.172 1.00 90.50 85 SER A O 1
ATOM 628 N N . GLY A 1 86 ? 0.945 -8.226 -3.272 1.00 91.94 86 GLY A N 1
ATOM 629 C CA . GLY A 1 86 ? -0.122 -7.511 -3.971 1.00 91.94 86 GLY A CA 1
ATOM 630 C C . GLY A 1 86 ? 0.044 -7.527 -5.489 1.00 91.94 86 GLY A C 1
ATOM 631 O O . GLY A 1 86 ? -0.909 -7.833 -6.204 1.00 91.94 86 GLY A O 1
ATOM 632 N N . ALA A 1 87 ? 1.256 -7.279 -5.992 1.00 91.69 87 ALA A N 1
ATOM 633 C CA . ALA A 1 87 ? 1.554 -7.330 -7.422 1.00 91.69 87 ALA A CA 1
ATOM 634 C C . ALA A 1 87 ? 1.281 -8.724 -8.003 1.00 91.69 87 ALA A C 1
ATOM 636 O O . ALA A 1 87 ? 0.597 -8.838 -9.019 1.00 91.69 87 ALA A O 1
ATOM 637 N N . ARG A 1 88 ? 1.734 -9.796 -7.333 1.00 88.69 88 ARG A N 1
ATOM 638 C CA . ARG A 1 88 ? 1.439 -11.175 -7.759 1.00 88.69 88 ARG A CA 1
ATOM 639 C C . ARG A 1 88 ? -0.060 -11.472 -7.760 1.00 88.69 88 ARG A C 1
ATOM 641 O O . ARG A 1 88 ? -0.552 -12.091 -8.701 1.00 88.69 88 ARG A O 1
ATOM 648 N N . ALA A 1 89 ? -0.791 -11.032 -6.735 1.00 87.50 89 ALA A N 1
ATOM 649 C CA . ALA A 1 89 ? -2.238 -11.223 -6.667 1.00 87.50 89 ALA A CA 1
ATOM 650 C C . ALA A 1 89 ? -2.971 -10.527 -7.829 1.00 87.50 89 ALA A C 1
ATOM 652 O O . ALA A 1 89 ? -3.874 -11.118 -8.421 1.00 87.50 89 ALA A O 1
ATOM 653 N N . LEU A 1 90 ? -2.557 -9.307 -8.189 1.00 88.38 90 LEU A N 1
ATOM 654 C CA . LEU A 1 90 ? -3.124 -8.560 -9.315 1.00 88.38 90 LEU A CA 1
ATOM 655 C C . LEU A 1 90 ? -2.787 -9.200 -10.670 1.00 88.38 90 LEU A C 1
ATOM 657 O O . LEU A 1 90 ? -3.676 -9.349 -11.505 1.00 88.38 90 LEU A O 1
ATOM 661 N N . LEU A 1 91 ? -1.540 -9.635 -10.874 1.00 86.81 91 LEU A N 1
ATOM 662 C CA . LEU A 1 91 ? -1.089 -10.275 -12.119 1.00 86.81 91 LEU A CA 1
ATOM 663 C C . LEU A 1 91 ? -1.810 -11.601 -12.401 1.00 86.81 91 LEU A C 1
ATOM 665 O O . LEU A 1 91 ? -2.271 -11.839 -13.519 1.00 86.81 91 LEU A O 1
ATOM 669 N N . ARG A 1 92 ? -2.003 -12.427 -11.363 1.00 83.25 92 ARG A N 1
ATOM 670 C CA . ARG A 1 92 ? -2.821 -13.649 -11.455 1.00 83.25 92 ARG A CA 1
ATOM 671 C C . ARG A 1 92 ? -4.248 -13.346 -11.912 1.00 83.25 92 ARG A C 1
ATOM 673 O O . ARG A 1 92 ? -4.831 -14.119 -12.664 1.00 83.25 92 ARG A O 1
ATOM 680 N N . HIS A 1 93 ? -4.810 -12.214 -11.482 1.00 73.75 93 HIS A N 1
ATOM 681 C CA . HIS A 1 93 ? -6.155 -11.799 -11.878 1.00 73.75 93 HIS A CA 1
ATOM 682 C C . HIS A 1 93 ? -6.227 -11.293 -13.328 1.00 73.75 93 HIS A C 1
ATOM 684 O O . HIS A 1 93 ? -7.276 -11.397 -13.956 1.00 73.75 93 HIS A O 1
ATOM 690 N N . SER A 1 94 ? -5.123 -10.791 -13.888 1.00 74.56 94 SER A N 1
ATOM 691 C CA . SER A 1 94 ? -5.056 -10.308 -15.272 1.00 74.56 94 SER A CA 1
ATOM 692 C C . SER A 1 94 ? -4.680 -11.391 -16.295 1.00 74.56 94 SER A C 1
ATOM 694 O O . SER A 1 94 ? -4.276 -11.049 -17.404 1.00 74.56 94 SER A O 1
ATOM 696 N N . ALA A 1 95 ? -4.763 -12.679 -15.931 1.00 64.56 95 ALA A N 1
ATOM 697 C CA . ALA A 1 95 ? -4.341 -13.828 -16.750 1.00 64.56 95 ALA A CA 1
ATOM 698 C C . ALA A 1 95 ? -2.875 -13.770 -17.236 1.00 64.56 95 ALA A C 1
ATOM 700 O O . ALA A 1 95 ? -2.487 -14.478 -18.165 1.00 64.56 95 ALA A O 1
ATOM 701 N N . ALA A 1 96 ? -2.052 -12.944 -16.586 1.00 65.69 96 ALA A N 1
ATOM 702 C CA . ALA A 1 96 ? -0.613 -12.900 -16.772 1.00 65.69 96 ALA A CA 1
ATOM 703 C C . ALA A 1 96 ? 0.004 -13.717 -15.639 1.00 65.69 96 ALA A C 1
ATOM 705 O O . ALA A 1 96 ? 0.362 -13.174 -14.593 1.00 65.69 96 ALA A O 1
ATOM 706 N N . ASP A 1 97 ? 0.069 -15.036 -15.812 1.00 64.38 97 ASP A N 1
ATOM 707 C CA . ASP A 1 97 ? 0.690 -15.890 -14.803 1.00 64.38 97 ASP A CA 1
ATOM 708 C C . ASP A 1 97 ? 2.213 -15.788 -14.932 1.00 64.38 97 ASP A C 1
ATOM 710 O O . ASP A 1 97 ? 2.871 -16.507 -15.686 1.00 64.38 97 ASP A O 1
ATOM 714 N N . LEU A 1 98 ? 2.779 -14.793 -14.248 1.00 68.69 98 LEU A N 1
ATOM 715 C CA . LEU A 1 98 ? 4.221 -14.624 -14.127 1.00 68.69 98 LEU A CA 1
ATOM 716 C C . LEU A 1 98 ? 4.739 -15.575 -13.043 1.00 68.69 98 LEU A C 1
ATOM 718 O O . LEU A 1 98 ? 5.058 -15.183 -11.916 1.00 68.69 98 LEU A O 1
ATOM 722 N N . GLU A 1 99 ? 4.815 -16.851 -13.415 1.00 74.00 99 GLU A N 1
ATOM 723 C CA . GLU A 1 99 ? 5.576 -17.868 -12.681 1.00 74.00 99 GLU A CA 1
ATOM 724 C C . GLU A 1 99 ? 7.074 -17.514 -12.672 1.00 74.00 99 GLU A C 1
ATOM 726 O O . GLU A 1 99 ? 7.791 -17.793 -11.714 1.00 74.00 99 GLU A O 1
ATOM 731 N N . ALA A 1 100 ? 7.543 -16.813 -13.710 1.00 83.44 100 ALA A N 1
ATOM 732 C CA . ALA A 1 100 ? 8.901 -16.296 -13.772 1.00 83.44 100 ALA A CA 1
ATOM 733 C C . ALA A 1 100 ? 9.124 -15.117 -12.797 1.00 83.44 100 ALA A C 1
ATOM 735 O O . ALA A 1 100 ? 8.218 -14.300 -12.590 1.00 83.44 100 ALA A O 1
ATOM 736 N N . PRO A 1 101 ? 10.342 -14.972 -12.239 1.00 89.31 101 PRO A N 1
ATOM 737 C CA . PRO A 1 101 ? 10.734 -13.774 -11.510 1.00 89.31 101 PRO A CA 1
ATOM 738 C C . PRO A 1 101 ? 10.563 -12.501 -12.343 1.00 89.31 101 PRO A C 1
ATOM 740 O O . PRO A 1 101 ? 10.816 -12.501 -13.549 1.00 89.31 101 PRO A O 1
ATOM 743 N N . PHE A 1 102 ? 10.190 -11.397 -11.698 1.00 90.06 102 PHE A N 1
ATOM 744 C CA . PHE A 1 102 ? 10.042 -10.101 -12.360 1.00 90.06 102 PHE A CA 1
ATOM 745 C C . PHE A 1 102 ? 10.614 -8.962 -11.521 1.00 90.06 102 PHE A C 1
ATOM 747 O O . PHE A 1 102 ? 10.646 -9.016 -10.291 1.00 90.06 102 PHE A O 1
ATOM 754 N N . LEU A 1 103 ? 11.059 -7.905 -12.201 1.00 93.94 103 LEU A N 1
ATOM 755 C CA . LEU A 1 103 ? 11.427 -6.657 -11.549 1.00 93.94 103 LEU A CA 1
ATOM 756 C C . LEU A 1 103 ? 10.154 -5.847 -11.289 1.00 93.94 103 LEU A C 1
ATOM 758 O O . LEU A 1 103 ? 9.463 -5.459 -12.231 1.00 93.94 103 LEU A O 1
ATOM 762 N N . LEU A 1 104 ? 9.856 -5.574 -10.022 1.00 94.12 104 LEU A N 1
ATOM 763 C CA . LEU A 1 104 ? 8.816 -4.630 -9.641 1.00 94.12 104 LEU A CA 1
ATOM 764 C C . LEU A 1 104 ? 9.450 -3.262 -9.411 1.00 94.12 104 LEU A C 1
ATOM 766 O O . LEU A 1 104 ? 10.290 -3.107 -8.526 1.00 94.12 104 LEU A O 1
ATOM 770 N N . VAL A 1 105 ? 9.025 -2.271 -10.191 1.00 95.69 105 VAL A N 1
ATOM 771 C CA . VAL A 1 105 ? 9.462 -0.880 -10.045 1.00 95.69 105 VAL A CA 1
ATOM 772 C C . VAL A 1 105 ? 8.274 -0.045 -9.585 1.00 95.69 105 VAL A C 1
ATOM 774 O O . VAL A 1 105 ? 7.330 0.178 -10.340 1.00 95.69 105 VAL A O 1
ATOM 777 N N . SER A 1 106 ? 8.317 0.395 -8.331 1.00 92.94 106 SER A N 1
ATOM 778 C CA . SER A 1 106 ? 7.342 1.317 -7.756 1.00 92.94 106 SER A CA 1
ATOM 779 C C . SER A 1 106 ? 7.768 2.748 -8.067 1.00 92.94 106 SER A C 1
ATOM 781 O O . SER A 1 106 ? 8.860 3.170 -7.680 1.00 92.94 106 SER A O 1
ATOM 783 N N . VAL A 1 107 ? 6.911 3.483 -8.778 1.00 94.81 107 VAL A N 1
ATOM 784 C CA . VAL A 1 107 ? 7.116 4.890 -9.145 1.00 94.81 107 VAL A CA 1
ATOM 785 C C . VAL A 1 107 ? 6.092 5.730 -8.385 1.00 94.81 107 VAL A C 1
ATOM 787 O O . VAL A 1 107 ? 4.969 5.932 -8.843 1.00 94.81 107 VAL A O 1
ATOM 790 N N . GLY A 1 108 ? 6.463 6.160 -7.180 1.00 89.94 108 GLY A N 1
ATOM 791 C CA . GLY A 1 108 ? 5.658 7.029 -6.322 1.00 89.94 108 GLY A CA 1
ATOM 792 C C . GLY A 1 108 ? 6.342 8.378 -6.103 1.00 89.94 108 GLY A C 1
ATOM 793 O O . GLY A 1 108 ? 6.972 8.919 -7.006 1.00 89.94 108 GLY A O 1
ATOM 794 N N . THR A 1 109 ? 6.257 8.909 -4.878 1.00 91.31 109 THR A N 1
ATOM 795 C CA . THR A 1 109 ? 7.005 10.112 -4.459 1.00 91.31 109 THR A CA 1
ATOM 796 C C . THR A 1 109 ? 8.515 9.933 -4.654 1.00 91.31 109 THR A C 1
ATOM 798 O O . THR A 1 109 ? 9.212 10.853 -5.069 1.00 91.31 109 THR A O 1
ATOM 801 N N . GLY A 1 110 ? 9.010 8.727 -4.372 1.00 91.56 110 GLY A N 1
ATOM 802 C CA . GLY A 1 110 ? 10.320 8.242 -4.791 1.00 91.56 110 GLY A CA 1
ATOM 803 C C . GLY A 1 110 ? 10.170 7.033 -5.712 1.00 91.56 110 GLY A C 1
ATOM 804 O O . GLY A 1 110 ? 9.068 6.521 -5.914 1.00 91.56 110 GLY A O 1
ATOM 805 N N . THR A 1 111 ? 11.289 6.557 -6.257 1.00 95.19 111 THR A N 1
ATOM 806 C CA . THR A 1 111 ? 11.329 5.305 -7.024 1.00 95.19 111 THR A CA 1
ATOM 807 C C . THR A 1 111 ? 12.052 4.232 -6.229 1.00 95.19 111 THR A C 1
ATOM 809 O O . THR A 1 111 ? 13.098 4.481 -5.633 1.00 95.19 111 THR A O 1
ATOM 812 N N . SER A 1 112 ? 11.497 3.027 -6.215 1.00 93.88 112 SER A N 1
ATOM 813 C CA . SER A 1 112 ? 12.124 1.850 -5.618 1.00 93.88 112 SER A CA 1
ATOM 814 C C . SER A 1 112 ? 11.931 0.656 -6.535 1.00 93.88 112 SER A C 1
ATOM 816 O O . SER A 1 112 ? 10.883 0.512 -7.161 1.00 93.88 112 SER A O 1
ATOM 818 N N . ALA A 1 113 ? 12.948 -0.194 -6.624 1.00 95.44 113 ALA A N 1
ATOM 819 C CA . ALA A 1 113 ? 12.922 -1.387 -7.453 1.00 95.44 113 ALA A CA 1
ATOM 820 C C . ALA A 1 113 ? 13.286 -2.608 -6.611 1.00 95.44 113 ALA A C 1
ATOM 822 O O . ALA A 1 113 ? 14.213 -2.548 -5.803 1.00 95.44 113 ALA A O 1
ATOM 823 N N . MET A 1 114 ? 12.569 -3.710 -6.812 1.00 94.44 114 MET A N 1
ATOM 824 C CA . MET A 1 114 ? 12.852 -4.983 -6.156 1.00 94.44 114 MET A CA 1
ATOM 825 C C . MET A 1 114 ? 12.633 -6.151 -7.115 1.00 94.44 114 MET A C 1
ATOM 827 O O . MET A 1 114 ? 11.748 -6.110 -7.971 1.00 94.44 114 MET A O 1
ATOM 831 N N . LEU A 1 115 ? 13.436 -7.200 -6.964 1.00 93.38 115 LEU A N 1
ATOM 832 C CA . LEU A 1 115 ? 13.196 -8.474 -7.631 1.00 93.38 115 LEU A CA 1
ATOM 833 C C . LEU A 1 115 ? 12.117 -9.245 -6.864 1.00 93.38 115 LEU A C 1
ATOM 835 O O . LEU A 1 115 ? 12.218 -9.402 -5.651 1.00 93.38 115 LEU A O 1
ATOM 839 N N . VAL A 1 116 ? 11.106 -9.743 -7.574 1.00 90.69 116 VAL A N 1
ATOM 840 C CA . VAL A 1 116 ? 10.076 -10.634 -7.036 1.00 90.69 116 VAL A CA 1
ATOM 841 C C . VAL A 1 116 ? 10.268 -12.014 -7.655 1.00 90.69 116 VAL A C 1
ATOM 843 O O . VAL A 1 116 ? 9.887 -12.236 -8.801 1.00 90.69 116 VAL A O 1
ATOM 846 N N . ASP A 1 117 ? 10.835 -12.958 -6.908 1.00 87.00 117 ASP A N 1
ATOM 847 C CA . ASP A 1 117 ? 11.253 -14.278 -7.414 1.00 87.00 117 ASP A CA 1
ATOM 848 C C . ASP A 1 117 ? 10.466 -15.466 -6.829 1.00 87.00 117 ASP A C 1
ATOM 850 O O . ASP A 1 117 ? 10.705 -16.609 -7.197 1.00 87.00 117 ASP A O 1
ATOM 854 N N . GLY A 1 118 ? 9.483 -15.205 -5.960 1.00 71.69 118 GLY A N 1
ATOM 855 C CA . GLY A 1 118 ? 8.659 -16.252 -5.338 1.00 71.69 118 GLY A CA 1
ATOM 856 C C . GLY A 1 118 ? 9.297 -16.897 -4.105 1.00 71.69 118 GLY A C 1
ATOM 857 O O . GLY A 1 118 ? 8.627 -17.660 -3.411 1.00 71.69 118 GLY A O 1
ATOM 858 N N . MET A 1 119 ? 10.541 -16.537 -3.786 1.00 55.47 119 MET A N 1
ATOM 859 C CA . MET A 1 119 ? 11.290 -16.989 -2.623 1.00 55.47 119 MET A CA 1
ATOM 860 C C . MET A 1 119 ? 11.535 -15.779 -1.722 1.00 55.47 119 MET A C 1
ATOM 862 O O . MET A 1 119 ? 12.605 -15.184 -1.763 1.00 55.47 119 MET A O 1
ATOM 866 N N . SER A 1 120 ? 10.547 -15.463 -0.879 1.00 48.69 120 SER A N 1
ATOM 867 C CA . SER A 1 120 ? 10.568 -14.498 0.243 1.00 48.69 120 SER A CA 1
ATOM 868 C C . SER A 1 120 ? 9.670 -13.279 0.059 1.00 48.69 120 SER A C 1
ATOM 870 O O . SER A 1 120 ? 9.705 -12.583 -0.957 1.00 48.69 120 SER A O 1
ATOM 872 N N . VAL A 1 121 ? 8.949 -12.981 1.142 1.00 41.50 121 VAL A N 1
ATOM 873 C CA . VAL A 1 121 ? 9.164 -11.718 1.849 1.00 41.50 121 VAL A CA 1
ATOM 874 C C . VAL A 1 121 ? 9.257 -11.938 3.345 1.00 41.50 121 VAL A C 1
ATOM 876 O O . VAL A 1 121 ? 8.609 -12.896 3.817 1.00 41.50 121 VAL A O 1
#

Secondary structure (DSSP, 8-state):
-------EEEEEE-SSEEEEEEESSSSSPEEEEEETT-HHHHHHHHGGGTTS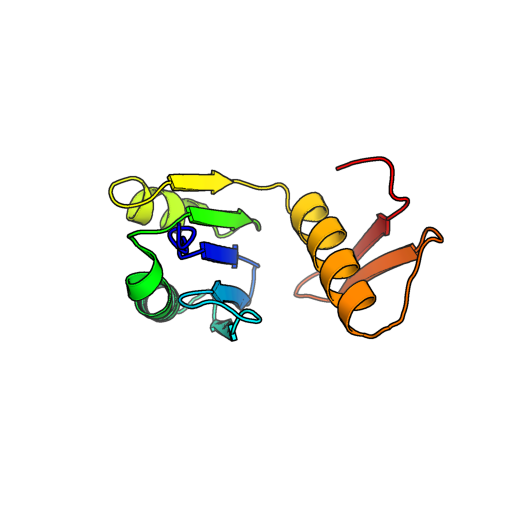EEEEESGGGHHHHHHHTTTSEEEE--HHHHHHHHHHHHHHHTT----S-EEEEEESSSEEEEEE-SS--

Sequence (121 aa):
MSQNFHPACGVDMGATLAKVALRLEPGPPEFRLLPVEDLESVLRVLDGAQRGTLGLTGGGGAELVNRFARSSSVLKVNEFAAWGSGARALLRHSAADLEAPFLLVSVGTGTSAMLVDGMSV

pLDDT: mean 84.33, std 11.87, range [41.5, 96.44]